Protein AF-A0A521I143-F1 (afdb_monomer_lite)

pLDDT: mean 75.83, std 15.47, range [42.41, 90.25]

Structure (mmCIF, N/CA/C/O backbone):
data_AF-A0A521I143-F1
#
_entry.id   AF-A0A521I143-F1
#
loop_
_atom_site.group_PDB
_atom_site.id
_atom_site.type_symbol
_atom_site.label_atom_id
_atom_site.label_alt_id
_atom_site.label_comp_id
_atom_site.label_asym_id
_atom_site.label_entity_id
_atom_site.label_seq_id
_atom_site.pdbx_PDB_ins_code
_atom_site.Cartn_x
_atom_site.Cartn_y
_atom_site.Cartn_z
_atom_site.occupancy
_atom_site.B_iso_or_equiv
_atom_site.auth_seq_id
_atom_site.auth_comp_id
_atom_site.auth_asym_id
_atom_site.auth_atom_id
_atom_site.pdbx_PDB_model_num
ATOM 1 N N . MET A 1 1 ? -38.987 -19.395 4.391 1.00 53.41 1 MET A N 1
ATOM 2 C CA . MET A 1 1 ? -37.570 -19.353 4.820 1.00 53.41 1 MET A CA 1
ATOM 3 C C . MET A 1 1 ? -36.673 -19.261 3.596 1.00 53.41 1 MET A C 1
ATOM 5 O O . MET A 1 1 ? -36.616 -20.220 2.845 1.00 53.41 1 MET A O 1
ATOM 9 N N . SER A 1 2 ? -35.983 -18.139 3.389 1.00 49.44 2 SER A N 1
ATOM 10 C CA . SER A 1 2 ? -34.874 -18.055 2.430 1.00 49.44 2 SER A CA 1
ATOM 11 C C . SER A 1 2 ? -33.780 -17.188 3.048 1.00 49.44 2 SER A C 1
ATOM 13 O O . SER A 1 2 ? -33.880 -15.963 3.077 1.00 49.44 2 SER A O 1
ATOM 15 N N . ARG A 1 3 ? -32.781 -17.836 3.659 1.00 55.91 3 ARG A N 1
ATOM 16 C CA . ARG A 1 3 ? -31.545 -17.172 4.086 1.00 55.91 3 ARG A CA 1
ATOM 17 C C . ARG A 1 3 ? -30.704 -16.986 2.829 1.00 55.91 3 ARG A C 1
ATOM 19 O O . ARG A 1 3 ? -29.986 -17.895 2.432 1.00 55.91 3 ARG A O 1
ATOM 26 N N . ASN A 1 4 ? -30.831 -15.831 2.188 1.00 58.53 4 ASN A N 1
ATOM 27 C CA . ASN A 1 4 ? -29.934 -15.442 1.110 1.00 58.53 4 ASN A CA 1
ATOM 28 C C . ASN A 1 4 ? -28.596 -15.007 1.729 1.00 58.53 4 ASN A C 1
ATOM 30 O O . ASN A 1 4 ? -28.427 -13.867 2.160 1.00 58.53 4 ASN A O 1
ATOM 34 N N . SER A 1 5 ? -27.670 -15.955 1.848 1.00 48.28 5 SER A N 1
ATOM 35 C CA . SER A 1 5 ? -26.295 -15.749 2.295 1.00 48.28 5 SER A CA 1
ATOM 36 C C . SER A 1 5 ? -25.472 -15.100 1.182 1.00 48.28 5 SER A C 1
ATOM 38 O O . SER A 1 5 ? -24.629 -15.742 0.561 1.00 48.28 5 SER A O 1
ATOM 40 N N . ASN A 1 6 ? -25.704 -13.812 0.938 1.00 50.47 6 ASN A N 1
ATOM 41 C CA . ASN A 1 6 ? -24.848 -12.988 0.088 1.00 50.47 6 ASN A CA 1
ATOM 42 C C . ASN A 1 6 ? -23.862 -12.192 0.968 1.00 50.47 6 ASN A C 1
ATOM 44 O O . ASN A 1 6 ? -23.813 -10.966 0.944 1.00 50.47 6 ASN A O 1
ATOM 48 N N . SER A 1 7 ? -23.104 -12.911 1.804 1.00 44.12 7 SER A N 1
ATOM 49 C CA . SER A 1 7 ? -22.111 -12.350 2.739 1.00 44.12 7 SER A CA 1
ATOM 50 C C . SER A 1 7 ? -20.688 -12.318 2.164 1.00 44.12 7 SER A C 1
ATOM 52 O O . SER A 1 7 ? -19.736 -12.059 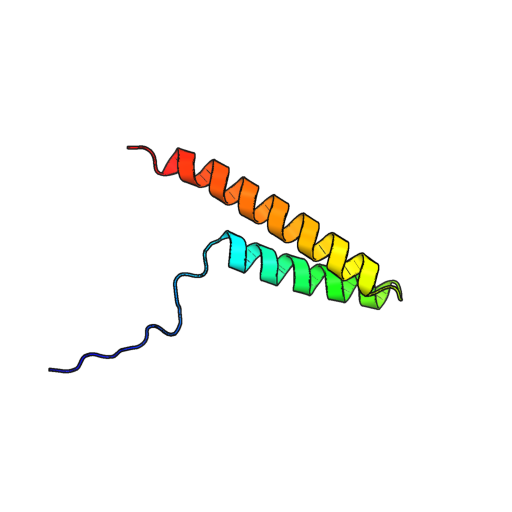2.893 1.00 44.12 7 SER A O 1
ATOM 54 N N . ALA A 1 8 ? -20.514 -12.520 0.852 1.00 44.75 8 ALA A N 1
ATOM 55 C CA . ALA A 1 8 ? -19.212 -12.416 0.181 1.00 44.75 8 ALA A CA 1
ATOM 56 C C . ALA A 1 8 ? -18.723 -10.962 -0.015 1.00 44.75 8 ALA A C 1
ATOM 58 O O . ALA A 1 8 ? -17.687 -10.725 -0.626 1.00 44.75 8 ALA A O 1
ATOM 59 N N . ARG A 1 9 ? -19.436 -9.972 0.534 1.00 48.69 9 ARG A N 1
ATOM 60 C CA . ARG A 1 9 ? -18.894 -8.637 0.829 1.00 48.69 9 ARG A CA 1
ATOM 61 C C . ARG A 1 9 ? -18.662 -8.547 2.329 1.00 48.69 9 ARG A C 1
ATOM 63 O O . ARG A 1 9 ? -19.274 -7.729 3.011 1.00 48.69 9 ARG A O 1
ATOM 70 N N . GLY A 1 10 ? -17.841 -9.459 2.848 1.00 42.41 10 GLY A N 1
ATOM 71 C CA . GLY A 1 10 ? -17.355 -9.364 4.216 1.00 42.41 10 GLY A CA 1
ATOM 72 C C . GLY A 1 10 ? -16.808 -7.960 4.391 1.00 42.41 10 GLY A C 1
ATOM 73 O O . GLY A 1 10 ? -16.033 -7.519 3.549 1.00 42.41 10 GLY A O 1
ATOM 74 N N . THR A 1 11 ? -17.315 -7.250 5.394 1.00 49.03 11 THR A N 1
ATOM 75 C CA . THR A 1 11 ? -16.911 -5.917 5.831 1.00 49.03 11 THR A CA 1
ATOM 76 C C . THR A 1 11 ? -15.426 -5.711 5.565 1.00 49.03 11 THR A C 1
ATOM 78 O O . THR A 1 11 ? -14.594 -6.077 6.393 1.00 49.03 11 THR A O 1
ATOM 81 N N . ALA A 1 12 ? -15.078 -5.186 4.388 1.00 53.34 12 ALA A N 1
ATOM 82 C CA . ALA A 1 12 ? -13.702 -4.870 4.084 1.00 53.34 12 ALA A CA 1
ATOM 83 C C . ALA A 1 12 ? -13.395 -3.742 5.053 1.00 53.34 12 ALA A C 1
ATOM 85 O O . ALA A 1 12 ? -13.897 -2.624 4.889 1.00 53.34 12 ALA A O 1
ATOM 86 N N . SER A 1 13 ? -12.689 -4.069 6.141 1.00 63.38 13 SER A N 1
ATOM 87 C CA . SER A 1 13 ? -12.199 -3.058 7.065 1.00 63.38 13 SER A CA 1
ATOM 88 C C . SER A 1 13 ? -11.569 -1.986 6.191 1.00 63.38 13 SER A C 1
ATOM 90 O O . SER A 1 13 ? -10.844 -2.325 5.253 1.00 63.38 13 SER A O 1
ATOM 92 N N . ARG A 1 14 ? -11.904 -0.709 6.414 1.00 70.50 14 ARG A N 1
ATOM 93 C CA . ARG A 1 14 ? -11.413 0.379 5.553 1.00 70.50 14 ARG A CA 1
ATOM 94 C C . ARG A 1 14 ? -9.902 0.273 5.368 1.00 70.50 14 ARG A C 1
ATOM 96 O O . ARG A 1 14 ? -9.429 0.484 4.260 1.00 70.50 14 ARG A O 1
ATOM 103 N N . VAL A 1 15 ? -9.187 -0.186 6.396 1.00 74.88 15 VAL A N 1
ATOM 104 C CA . VAL A 1 15 ? -7.769 -0.554 6.324 1.00 74.88 15 VAL A CA 1
ATOM 105 C C . VAL A 1 15 ? -7.474 -1.544 5.203 1.00 74.88 15 VAL A C 1
ATOM 107 O O . VAL A 1 15 ? -6.673 -1.225 4.342 1.00 74.88 15 VAL A O 1
ATOM 110 N N . GLY A 1 16 ? -8.152 -2.692 5.144 1.00 77.94 16 GLY A N 1
ATOM 111 C CA . GLY A 1 16 ? -7.951 -3.692 4.092 1.00 77.94 16 GLY A CA 1
ATOM 112 C C . GLY A 1 16 ? -8.221 -3.158 2.681 1.00 77.94 16 GLY A C 1
ATOM 113 O O . GLY A 1 16 ? -7.490 -3.496 1.754 1.00 77.94 16 GLY A O 1
ATOM 114 N N . ALA A 1 17 ? -9.208 -2.270 2.517 1.00 82.88 17 ALA A N 1
ATOM 115 C CA . ALA A 1 17 ? -9.471 -1.619 1.232 1.00 82.88 17 ALA A CA 1
ATOM 116 C C . ALA A 1 17 ? -8.349 -0.637 0.836 1.00 82.88 17 ALA A C 1
ATOM 118 O O . ALA A 1 17 ? -7.885 -0.660 -0.304 1.00 82.88 17 ALA A O 1
ATOM 119 N N . PHE A 1 18 ? -7.870 0.187 1.775 1.00 83.94 18 PHE A N 1
ATOM 120 C CA . PHE A 1 18 ? -6.755 1.111 1.536 1.00 83.94 18 PHE A CA 1
ATOM 121 C C . PHE A 1 18 ? -5.419 0.386 1.347 1.00 83.94 18 PHE A C 1
ATOM 123 O O . PHE A 1 18 ? -4.613 0.813 0.525 1.00 83.94 18 PHE A O 1
ATOM 130 N N . THR A 1 19 ? -5.200 -0.738 2.028 1.00 83.94 19 THR A N 1
ATOM 131 C CA . THR A 1 19 ? -4.036 -1.599 1.812 1.00 83.94 19 THR A CA 1
ATOM 132 C C . THR A 1 19 ? -4.075 -2.229 0.424 1.00 83.94 19 THR A C 1
ATOM 134 O O . THR A 1 19 ? -3.083 -2.143 -0.290 1.00 83.94 19 THR A O 1
ATOM 137 N N . ALA A 1 20 ? -5.208 -2.795 -0.007 1.00 82.94 20 ALA A N 1
ATOM 138 C CA . ALA A 1 20 ? -5.333 -3.377 -1.345 1.00 82.94 20 ALA A CA 1
ATOM 139 C C . ALA A 1 20 ? -5.116 -2.332 -2.455 1.00 82.94 20 ALA A C 1
ATOM 141 O O . ALA A 1 20 ? -4.395 -2.597 -3.418 1.00 82.94 20 ALA A O 1
ATOM 142 N N . LEU A 1 21 ? -5.674 -1.126 -2.295 1.00 86.62 21 LEU A N 1
ATOM 143 C CA . LEU A 1 21 ? -5.434 -0.012 -3.217 1.00 86.62 21 LEU A CA 1
ATOM 144 C C . LEU A 1 21 ? -3.975 0.456 -3.195 1.00 86.62 21 LEU A C 1
ATOM 146 O O . LEU A 1 21 ? -3.380 0.629 -4.255 1.00 86.62 21 LEU A O 1
ATOM 150 N N . GLY A 1 22 ? -3.385 0.628 -2.012 1.00 86.00 22 GLY A N 1
ATOM 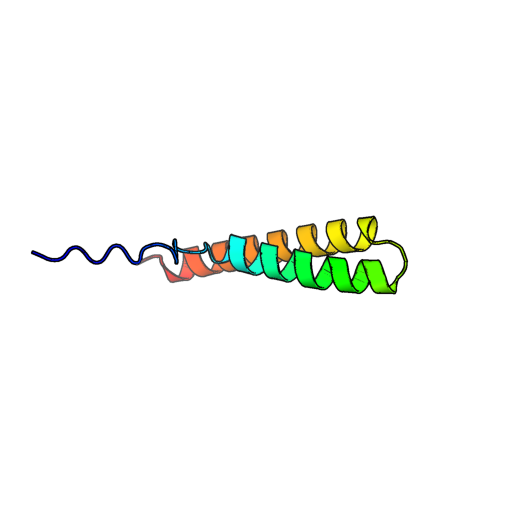151 C CA . GLY A 1 22 ? -1.991 1.047 -1.863 1.00 86.00 22 GLY A CA 1
ATOM 152 C C . GLY A 1 22 ? -1.018 0.052 -2.489 1.00 86.00 22 GLY A C 1
ATOM 153 O O . GLY A 1 22 ? -0.128 0.456 -3.234 1.00 86.00 22 GLY A O 1
ATOM 154 N N . VAL A 1 23 ? -1.229 -1.249 -2.273 1.00 86.81 23 VAL A N 1
ATOM 155 C CA . VAL A 1 23 ? -0.434 -2.313 -2.901 1.00 86.81 23 VAL A CA 1
ATOM 156 C C . VAL A 1 23 ? -0.633 -2.315 -4.414 1.00 86.81 23 VAL A C 1
ATOM 158 O O . VAL A 1 23 ? 0.356 -2.350 -5.138 1.00 86.81 23 VAL A O 1
ATOM 161 N N . GLY A 1 24 ? -1.870 -2.226 -4.913 1.00 88.00 24 GLY A N 1
ATOM 162 C CA . GLY A 1 24 ? -2.142 -2.207 -6.354 1.00 88.00 24 GLY A CA 1
ATOM 163 C C . GLY A 1 24 ? -1.459 -1.038 -7.072 1.00 88.00 24 GLY A C 1
ATOM 164 O O . GLY A 1 24 ? -0.750 -1.243 -8.058 1.00 88.00 24 GLY A O 1
ATOM 165 N N . VAL A 1 25 ? -1.602 0.178 -6.535 1.00 90.19 25 VAL A N 1
ATOM 166 C CA . VAL A 1 25 ? -0.976 1.387 -7.093 1.00 90.19 25 VAL A CA 1
ATOM 167 C C . VAL A 1 25 ? 0.545 1.338 -6.942 1.00 90.19 25 VAL A C 1
ATOM 169 O O . VAL A 1 25 ? 1.263 1.594 -7.905 1.00 90.19 25 VAL A O 1
ATOM 172 N N . GLY A 1 26 ? 1.058 0.962 -5.770 1.00 86.19 26 GLY A N 1
ATOM 173 C CA . GLY A 1 26 ? 2.498 0.869 -5.537 1.00 86.19 26 GLY A CA 1
ATOM 174 C C . GLY A 1 26 ? 3.175 -0.180 -6.414 1.00 86.19 26 GLY A C 1
ATOM 175 O O . GLY A 1 26 ? 4.253 0.074 -6.941 1.00 86.19 26 GLY A O 1
ATOM 176 N N . THR A 1 27 ? 2.520 -1.317 -6.659 1.00 88.50 27 THR A N 1
ATOM 177 C CA . THR A 1 27 ? 3.018 -2.346 -7.587 1.00 88.50 27 THR A CA 1
ATOM 178 C C . THR A 1 27 ? 3.091 -1.806 -9.012 1.00 88.50 27 THR A C 1
ATOM 180 O O . THR A 1 27 ? 4.101 -2.010 -9.679 1.00 88.50 27 THR A O 1
ATOM 183 N N . ALA A 1 28 ? 2.067 -1.075 -9.470 1.00 89.25 28 ALA A N 1
ATOM 184 C CA . ALA A 1 28 ? 2.060 -0.464 -10.800 1.00 89.25 28 ALA A CA 1
ATOM 185 C C . ALA A 1 28 ? 3.177 0.584 -10.960 1.00 89.25 28 ALA A C 1
ATOM 187 O O . ALA A 1 28 ? 3.886 0.588 -11.965 1.00 89.25 28 ALA A O 1
ATOM 188 N N . VA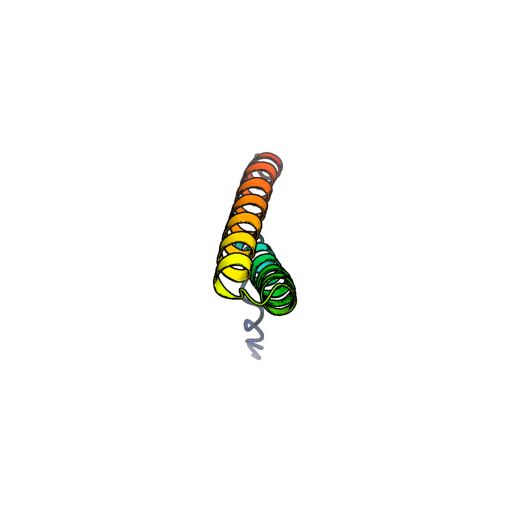L A 1 29 ? 3.387 1.425 -9.942 1.00 89.50 29 VAL A N 1
ATOM 189 C CA . VAL A 1 29 ? 4.471 2.420 -9.925 1.00 89.50 29 VAL A CA 1
ATOM 190 C C . VAL A 1 29 ? 5.846 1.741 -9.861 1.00 89.50 29 VAL A C 1
ATOM 192 O O . VAL A 1 29 ? 6.749 2.114 -10.603 1.00 89.50 29 VAL A O 1
ATOM 195 N N . GLY A 1 30 ? 6.011 0.703 -9.039 1.00 87.50 30 GLY A N 1
ATOM 196 C CA . GLY A 1 30 ? 7.251 -0.077 -8.966 1.00 87.50 30 GLY A CA 1
ATOM 197 C C . GLY A 1 30 ? 7.576 -0.809 -10.260 1.00 87.50 30 GLY A C 1
ATOM 198 O O . GLY A 1 30 ? 8.733 -0.844 -10.670 1.00 87.50 30 GLY A O 1
ATOM 199 N N . ALA A 1 31 ? 6.557 -1.352 -10.928 1.00 89.25 31 ALA A N 1
ATOM 200 C CA . ALA A 1 31 ? 6.699 -1.968 -12.241 1.00 89.25 31 ALA A CA 1
ATOM 201 C C . ALA A 1 31 ? 7.151 -0.950 -13.295 1.00 89.25 31 ALA A C 1
ATOM 203 O O . ALA A 1 31 ? 8.059 -1.250 -14.066 1.00 89.25 31 ALA A O 1
ATOM 204 N N . ALA A 1 32 ? 6.601 0.269 -13.276 1.00 89.00 32 ALA A N 1
ATOM 205 C CA . ALA A 1 32 ? 7.028 1.350 -14.166 1.00 89.00 32 ALA A CA 1
ATOM 206 C C . ALA A 1 32 ? 8.477 1.808 -13.905 1.00 89.00 32 ALA A C 1
ATOM 208 O O . ALA A 1 32 ? 9.183 2.183 -14.835 1.00 89.00 32 ALA A O 1
ATOM 209 N N . LEU A 1 33 ? 8.934 1.742 -12.653 1.00 87.94 33 LEU A N 1
ATOM 210 C CA . LEU A 1 33 ? 10.304 2.080 -12.247 1.00 87.94 33 LEU A CA 1
ATOM 211 C C . LEU A 1 33 ? 11.307 0.929 -12.454 1.00 87.94 33 LEU A C 1
ATOM 213 O O . LEU A 1 33 ? 12.487 1.088 -12.148 1.00 87.94 33 LEU A O 1
ATOM 217 N N . GLY A 1 34 ? 10.858 -0.244 -12.917 1.00 90.25 34 GLY A N 1
ATOM 218 C CA . GLY A 1 34 ? 11.694 -1.443 -13.042 1.00 90.25 34 GLY A CA 1
ATOM 219 C C . GLY A 1 34 ? 12.082 -2.086 -11.702 1.00 90.25 34 GLY A C 1
ATOM 220 O O . GLY A 1 34 ? 12.863 -3.033 -11.677 1.00 90.25 34 GLY A O 1
ATOM 221 N N . ASN A 1 35 ? 11.525 -1.606 -10.585 1.00 89.19 35 ASN A N 1
ATOM 222 C CA . ASN A 1 35 ? 11.743 -2.147 -9.246 1.00 89.19 35 ASN A CA 1
ATOM 223 C C . ASN A 1 35 ? 10.403 -2.352 -8.526 1.00 89.19 35 ASN A C 1
ATOM 225 O O . ASN A 1 35 ? 9.958 -1.551 -7.696 1.00 89.19 35 ASN A O 1
ATOM 229 N N . VAL A 1 36 ? 9.760 -3.474 -8.852 1.00 87.81 36 VAL A N 1
ATOM 230 C CA . VAL A 1 36 ? 8.471 -3.881 -8.278 1.00 87.81 36 VAL A CA 1
ATOM 231 C C . VAL A 1 36 ? 8.570 -4.052 -6.762 1.00 87.81 36 VAL A C 1
ATOM 233 O O . VAL A 1 36 ? 7.640 -3.681 -6.054 1.00 87.81 36 VAL A O 1
ATOM 236 N N . ALA A 1 37 ? 9.700 -4.545 -6.245 1.00 87.25 37 ALA A N 1
ATOM 237 C CA . ALA A 1 37 ? 9.899 -4.743 -4.810 1.00 87.25 37 ALA A CA 1
ATOM 238 C C . ALA A 1 37 ? 9.823 -3.417 -4.037 1.00 87.25 37 ALA A C 1
ATOM 240 O O . ALA A 1 37 ? 9.122 -3.332 -3.027 1.00 87.25 37 ALA A O 1
ATOM 241 N N . ALA A 1 38 ? 10.470 -2.367 -4.550 1.00 88.12 38 ALA A N 1
ATOM 242 C CA . ALA A 1 38 ? 10.378 -1.030 -3.972 1.00 88.12 38 ALA A CA 1
ATOM 243 C C . ALA A 1 38 ? 8.947 -0.474 -4.057 1.00 88.12 38 ALA A C 1
ATOM 245 O O . ALA A 1 38 ? 8.434 0.056 -3.074 1.00 88.12 38 ALA A O 1
ATOM 246 N N . GLY A 1 39 ? 8.268 -0.642 -5.195 1.00 86.75 39 GLY A N 1
ATOM 247 C CA . GLY A 1 39 ? 6.891 -0.170 -5.355 1.00 86.75 39 GLY A CA 1
ATOM 248 C C . GLY A 1 39 ? 5.879 -0.887 -4.462 1.00 86.75 39 GLY A C 1
ATOM 249 O O . GLY A 1 39 ? 5.019 -0.238 -3.871 1.00 86.75 39 GLY A O 1
ATOM 250 N N . VAL A 1 40 ? 6.003 -2.205 -4.293 1.00 87.94 40 VAL A N 1
ATOM 251 C CA . VAL A 1 40 ? 5.163 -2.989 -3.374 1.00 87.94 40 VAL A CA 1
ATOM 252 C C . VAL A 1 40 ? 5.438 -2.586 -1.928 1.00 87.94 40 VAL A C 1
ATOM 254 O O . VAL A 1 40 ? 4.487 -2.375 -1.181 1.00 87.94 40 VAL A O 1
ATOM 257 N N . ALA A 1 41 ? 6.704 -2.428 -1.527 1.00 88.19 41 ALA A N 1
ATOM 258 C CA . ALA A 1 41 ? 7.059 -2.012 -0.170 1.00 88.19 41 ALA A CA 1
ATOM 259 C C . ALA A 1 41 ? 6.510 -0.615 0.163 1.00 88.19 41 ALA A C 1
ATOM 261 O O . ALA A 1 41 ? 5.899 -0.422 1.217 1.00 88.19 41 ALA A O 1
ATOM 262 N N . LEU A 1 42 ? 6.659 0.342 -0.760 1.00 86.81 42 LEU A N 1
ATOM 263 C CA . LEU A 1 42 ? 6.121 1.695 -0.606 1.00 86.81 42 LEU A CA 1
ATOM 264 C C . LEU A 1 42 ? 4.590 1.709 -0.642 1.00 86.81 42 LEU A C 1
ATOM 266 O O . LEU A 1 42 ? 3.967 2.359 0.193 1.00 86.81 42 LEU A O 1
ATOM 270 N N . GLY A 1 43 ? 3.977 0.966 -1.562 1.00 87.31 43 GLY A N 1
ATOM 271 C CA . GLY A 1 43 ? 2.525 0.861 -1.698 1.00 87.31 43 GLY A CA 1
ATOM 272 C C . GLY A 1 43 ? 1.850 0.196 -0.504 1.00 87.31 43 GLY A C 1
ATOM 273 O O . GLY A 1 43 ? 0.843 0.696 -0.004 1.00 87.31 43 GLY A O 1
ATOM 274 N N . ALA A 1 44 ? 2.421 -0.902 -0.007 1.00 86.19 44 ALA A N 1
ATOM 275 C CA . ALA A 1 44 ? 1.959 -1.580 1.198 1.00 86.19 44 ALA A CA 1
ATOM 276 C C . ALA A 1 44 ? 2.150 -0.690 2.432 1.00 86.19 44 ALA A C 1
ATOM 278 O O . ALA A 1 44 ? 1.210 -0.518 3.207 1.00 86.19 44 ALA A O 1
ATOM 279 N N . GLY A 1 45 ? 3.329 -0.076 2.586 1.00 88.56 45 GLY A N 1
ATOM 280 C CA . GLY A 1 45 ? 3.632 0.821 3.700 1.00 88.56 45 GLY A CA 1
ATOM 281 C C . GLY A 1 45 ? 2.694 2.027 3.751 1.00 88.56 45 GLY A C 1
ATOM 282 O O . GLY A 1 45 ? 2.074 2.279 4.783 1.00 88.56 45 GLY A O 1
ATOM 283 N N . LEU A 1 46 ? 2.515 2.727 2.625 1.00 87.69 46 LEU A N 1
ATOM 284 C CA . LEU A 1 46 ? 1.596 3.865 2.519 1.00 87.69 46 LEU A CA 1
ATOM 285 C C . LEU A 1 46 ? 0.132 3.438 2.656 1.00 87.69 46 LEU A C 1
ATOM 287 O O . LEU A 1 46 ? -0.623 4.088 3.375 1.00 87.69 46 LEU A O 1
ATOM 291 N N . GLY A 1 47 ? -0.275 2.343 2.014 1.00 85.69 47 GLY A N 1
ATOM 292 C CA . GLY A 1 47 ? -1.647 1.836 2.079 1.00 85.69 47 GLY A CA 1
ATOM 293 C C . GLY A 1 47 ? -2.062 1.442 3.497 1.00 85.69 47 GLY A C 1
ATOM 294 O O . GLY A 1 47 ? -3.158 1.790 3.940 1.00 85.69 47 GLY A O 1
ATOM 295 N N . VAL A 1 48 ? -1.175 0.772 4.240 1.00 87.00 48 VAL A N 1
ATOM 296 C CA . VAL A 1 48 ? -1.391 0.435 5.656 1.00 87.00 48 VAL A CA 1
ATOM 297 C C . VAL A 1 48 ? -1.348 1.685 6.532 1.00 87.00 48 VAL A C 1
ATOM 299 O O . VAL A 1 48 ? -2.237 1.849 7.362 1.00 87.00 48 VAL A O 1
ATOM 302 N N . ALA A 1 49 ? -0.381 2.589 6.340 1.00 87.88 49 ALA A N 1
ATOM 303 C CA . ALA A 1 49 ? -0.279 3.817 7.131 1.00 87.88 49 ALA A CA 1
ATOM 304 C C . ALA A 1 49 ? -1.527 4.701 6.983 1.00 87.88 49 ALA A C 1
ATOM 306 O O . ALA A 1 49 ? -2.108 5.127 7.981 1.00 87.88 49 ALA A O 1
ATOM 307 N N . ILE A 1 50 ? -1.986 4.920 5.747 1.00 86.44 50 ILE A N 1
ATOM 308 C CA . ILE A 1 50 ? -3.196 5.694 5.443 1.00 86.44 50 ILE A CA 1
ATOM 309 C C . ILE A 1 50 ? -4.432 4.982 5.995 1.00 86.44 50 ILE A C 1
ATOM 311 O O . ILE A 1 50 ? -5.253 5.614 6.660 1.00 86.44 50 ILE A O 1
ATOM 315 N N . GLY A 1 51 ? -4.556 3.670 5.772 1.00 83.88 51 GLY A N 1
ATOM 316 C CA . GLY A 1 51 ? -5.660 2.868 6.293 1.00 83.88 51 GLY A CA 1
ATOM 317 C C . GLY A 1 51 ? -5.762 2.937 7.818 1.00 83.88 51 GLY A C 1
ATOM 318 O O . GLY A 1 51 ? -6.830 3.252 8.345 1.00 83.88 51 GLY A O 1
ATOM 319 N N . ALA A 1 52 ? -4.652 2.708 8.521 1.00 84.12 52 ALA A N 1
ATOM 320 C CA . ALA A 1 52 ? -4.572 2.759 9.978 1.00 84.12 52 ALA A CA 1
ATOM 321 C C . ALA A 1 52 ? -4.866 4.164 10.523 1.00 84.12 52 A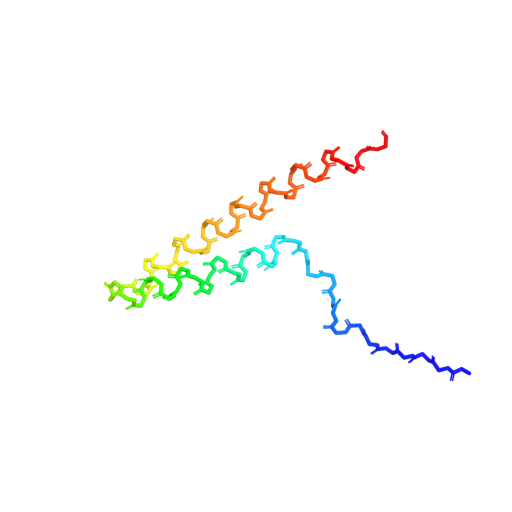LA A C 1
ATOM 323 O O . ALA A 1 52 ? -5.602 4.309 11.500 1.00 84.12 52 ALA A O 1
ATOM 324 N N . LEU A 1 53 ? -4.357 5.208 9.862 1.00 84.81 53 LEU A N 1
ATOM 325 C CA . LEU A 1 53 ? -4.609 6.597 10.236 1.00 84.81 53 LEU A CA 1
ATO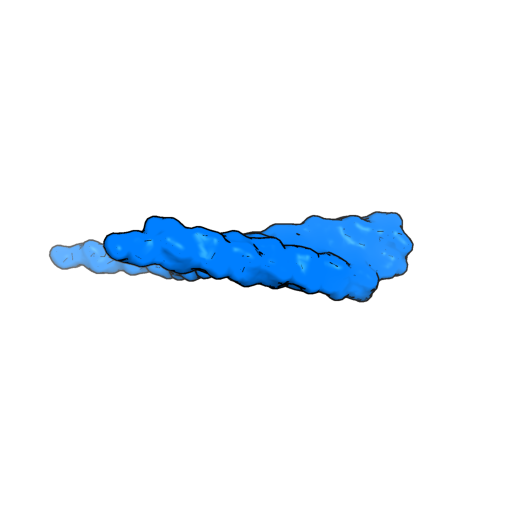M 326 C C . LEU A 1 53 ? -6.091 6.974 10.062 1.00 84.81 53 LEU A C 1
ATOM 328 O O . LEU A 1 53 ? -6.697 7.569 10.954 1.00 84.81 53 LEU A O 1
ATOM 332 N N . LEU A 1 54 ? -6.713 6.586 8.946 1.00 81.56 54 LEU A N 1
ATOM 333 C CA . LEU A 1 54 ? -8.146 6.786 8.706 1.00 81.56 54 LEU A CA 1
ATOM 334 C C . LEU A 1 54 ? -9.013 6.003 9.690 1.00 81.56 54 LEU A C 1
ATOM 336 O O . LEU A 1 54 ? -10.032 6.529 10.143 1.00 81.56 54 LEU A O 1
ATOM 340 N N . GLU A 1 55 ? -8.625 4.776 10.041 1.00 79.94 55 GLU A N 1
ATOM 341 C CA . GLU A 1 55 ? -9.311 4.012 11.081 1.00 79.94 55 GLU A CA 1
ATOM 342 C C . GLU A 1 55 ? -9.198 4.724 12.435 1.00 79.94 55 GLU A C 1
ATOM 344 O O . GLU A 1 55 ? -10.207 4.887 13.121 1.00 79.94 55 GLU A O 1
ATOM 349 N N . PHE A 1 56 ? -8.015 5.235 12.785 1.00 78.69 56 PHE A N 1
ATOM 350 C CA . PHE A 1 56 ? -7.793 6.002 14.010 1.00 78.69 56 PHE A CA 1
ATOM 351 C C . PHE A 1 56 ? -8.691 7.249 14.086 1.00 78.69 56 PHE A C 1
ATOM 353 O O . PHE A 1 56 ? -9.376 7.472 15.090 1.00 78.69 56 PHE A O 1
ATOM 360 N N . PHE A 1 57 ? -8.786 8.023 13.003 1.00 79.06 57 PHE A N 1
ATOM 361 C CA . PHE A 1 57 ? -9.683 9.182 12.940 1.00 79.06 57 PHE A CA 1
ATOM 362 C C . PHE A 1 57 ? -11.168 8.801 12.971 1.00 79.06 57 PHE A C 1
ATOM 364 O O . PHE A 1 57 ? -11.995 9.528 13.526 1.00 79.06 57 PHE A O 1
ATOM 371 N N . GLN A 1 58 ? -11.539 7.659 12.400 1.00 76.19 58 GLN A N 1
ATOM 372 C CA . GLN A 1 58 ? -12.928 7.204 12.399 1.00 76.19 58 GLN A CA 1
ATOM 373 C C . GLN A 1 58 ? -13.365 6.595 13.720 1.00 76.19 58 GLN A C 1
ATOM 375 O O . GLN A 1 58 ? -14.533 6.741 14.078 1.00 76.19 58 GLN A O 1
ATOM 380 N N . ARG A 1 59 ? -12.449 5.967 14.461 1.00 68.12 59 ARG A N 1
ATOM 381 C CA . ARG A 1 59 ? -12.698 5.561 15.845 1.00 68.12 59 ARG A CA 1
ATOM 382 C C . ARG A 1 59 ? -13.080 6.770 16.699 1.00 68.12 59 ARG A C 1
ATOM 384 O O . ARG A 1 59 ? -14.015 6.659 17.479 1.00 68.12 59 ARG A O 1
ATOM 391 N N . ARG A 1 60 ? -12.482 7.949 16.464 1.00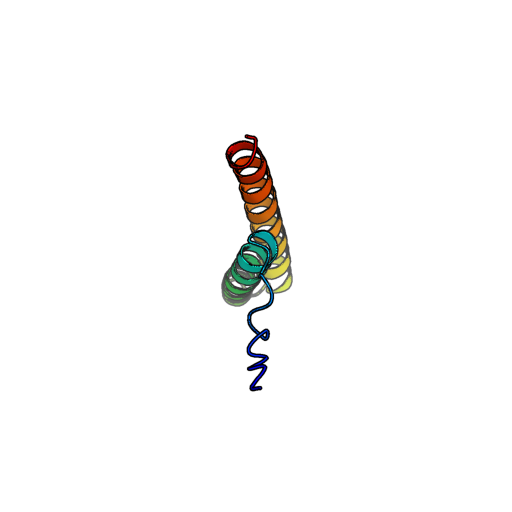 63.41 60 ARG A N 1
ATOM 392 C CA . ARG A 1 60 ? -12.920 9.204 17.110 1.00 63.41 60 ARG A CA 1
ATOM 393 C C . ARG A 1 60 ? -14.322 9.660 16.702 1.00 63.41 60 ARG A C 1
ATOM 395 O O . ARG A 1 60 ? -15.061 10.123 17.556 1.00 63.41 60 ARG A O 1
ATOM 402 N N . LYS A 1 61 ? -14.712 9.526 15.430 1.00 54.00 61 LYS A N 1
ATOM 403 C CA . LYS A 1 61 ? -16.077 9.876 14.973 1.00 54.00 61 LYS A CA 1
ATOM 404 C C . LYS A 1 61 ? -17.156 8.864 15.387 1.00 54.00 61 LYS A C 1
ATOM 406 O O . LYS A 1 61 ? -18.332 9.134 15.177 1.00 54.00 61 LYS A O 1
ATOM 411 N N . ARG A 1 62 ? -16.771 7.704 15.927 1.00 56.50 62 ARG A N 1
ATOM 412 C CA . ARG A 1 62 ? -17.677 6.670 16.457 1.00 56.50 62 ARG A CA 1
ATOM 413 C C . ARG A 1 62 ? -17.707 6.620 17.990 1.00 56.50 62 ARG A C 1
ATOM 415 O O . ARG A 1 62 ? -18.229 5.651 18.533 1.00 56.50 62 ARG A O 1
ATOM 422 N N . ALA A 1 63 ? -17.149 7.614 18.678 1.00 54.81 63 ALA A N 1
ATOM 423 C CA . ALA A 1 63 ? -17.395 7.785 20.105 1.00 54.81 63 ALA A CA 1
ATOM 424 C C . ALA A 1 63 ? -18.769 8.473 20.288 1.00 54.81 63 ALA A C 1
ATOM 426 O O . ALA A 1 63 ? -18.984 9.490 19.622 1.00 54.81 63 ALA A O 1
ATOM 427 N N . PRO A 1 64 ? -19.697 7.894 21.078 1.00 55.22 64 PRO A N 1
ATOM 428 C CA . PRO A 1 64 ? -20.992 8.501 21.395 1.00 55.22 64 PRO A CA 1
ATOM 429 C C . PRO A 1 64 ? -20.854 9.759 22.257 1.00 55.22 64 PRO A C 1
ATOM 431 O O . PRO A 1 64 ? -19.864 9.849 23.021 1.00 55.22 64 PRO A O 1
#

Sequence (64 aa):
MSRNSNSARGTASRVGAFTALGVGVGTAVGAALGNVAAGVALGAGLGVAIGALLEFFQRRKRAP

Radius of gyration: 16.07 Å; chains: 1; bounding box: 49×29×36 Å

Foldseek 3Di:
DDPPPPCPPPPCQLLNVLQVVLQVQLQVVCVVVVHSVRSNVRSNVVSNVVSVVVVVVVVVVPDD

Secondary structure (DSSP, 8-state):
--------S----HHHHHHHHHHHHHHHHHHHTT-HHHHHHHHHHHHHHHHHHHHHHHHHHT--